Protein AF-A0A843A4K1-F1 (afdb_monomer)

Mean predicted aligned error: 10.24 Å

pLDDT: mean 77.88, std 8.77, range [49.25, 92.12]

Sequence (94 aa):
MTTNDLSSNLTLFLGQTLILIFFICTNQLHLTVVVRVDIINTMVIVCMIAFGATYREIAYIDVAIFCPLLSFISTLFIVKYFEGEISKMIFAFT

Radius of gyration: 20.61 Å; Cα contacts (8 Å, |Δi|>4): 29; chains: 1; bounding box: 51×18×65 Å

Structure (mmCIF, N/CA/C/O backbone):
data_AF-A0A843A4K1-F1
#
_entry.id   AF-A0A843A4K1-F1
#
loop_
_atom_site.group_PDB
_atom_site.id
_atom_site.type_symbol
_atom_site.label_atom_id
_atom_site.label_alt_id
_atom_site.label_comp_id
_atom_site.label_asym_id
_atom_site.label_entity_id
_atom_site.label_seq_id
_atom_site.pdbx_PDB_ins_code
_atom_site.Cartn_x
_atom_site.Cartn_y
_atom_site.Cartn_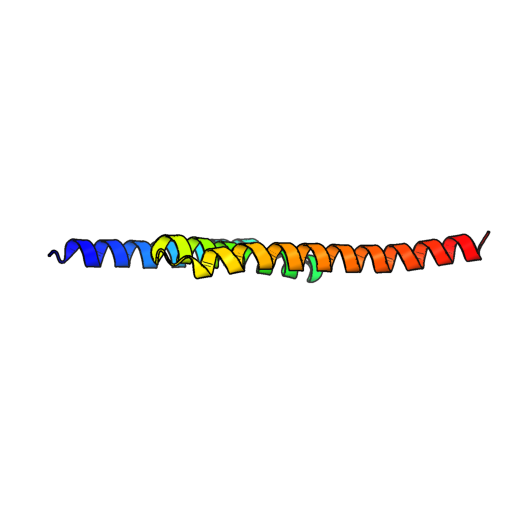z
_atom_site.occupancy
_atom_site.B_iso_or_equiv
_atom_site.auth_seq_id
_atom_site.auth_comp_id
_atom_site.auth_asym_id
_atom_site.auth_atom_id
_atom_site.pdbx_PDB_model_num
ATOM 1 N N . MET A 1 1 ? -20.825 0.229 31.592 1.00 54.22 1 MET A N 1
ATOM 2 C CA . MET A 1 1 ? -20.005 0.597 30.418 1.00 54.22 1 MET A CA 1
ATOM 3 C C . MET A 1 1 ? -20.298 -0.446 29.357 1.00 54.22 1 MET A C 1
ATOM 5 O O . MET A 1 1 ? -20.233 -1.626 29.678 1.00 54.22 1 MET A O 1
ATOM 9 N N . THR A 1 2 ? -20.925 -0.035 28.260 1.00 49.25 2 THR A N 1
ATOM 10 C CA . THR A 1 2 ? -22.067 -0.768 27.692 1.00 49.25 2 THR A CA 1
ATOM 11 C C . THR A 1 2 ? -21.664 -1.768 26.612 1.00 49.25 2 THR A C 1
ATOM 13 O O . THR A 1 2 ? -20.757 -1.530 25.825 1.00 49.25 2 THR A O 1
ATOM 16 N N . THR A 1 3 ? -22.375 -2.892 26.547 1.00 60.22 3 THR A N 1
ATOM 17 C CA . THR A 1 3 ? -22.238 -3.941 25.519 1.00 60.22 3 THR A CA 1
ATOM 18 C C . THR A 1 3 ? -22.395 -3.419 24.081 1.00 60.22 3 THR A C 1
ATOM 20 O O . THR A 1 3 ? -21.941 -4.062 23.137 1.00 60.22 3 THR A O 1
ATOM 23 N N . ASN A 1 4 ? -22.976 -2.227 23.914 1.00 63.47 4 ASN A N 1
ATOM 24 C CA . ASN A 1 4 ? -23.154 -1.546 22.633 1.00 63.47 4 ASN A CA 1
ATOM 25 C C . ASN A 1 4 ? -21.842 -0.975 22.070 1.00 63.47 4 ASN A C 1
ATOM 27 O O . ASN A 1 4 ? -21.663 -0.968 20.854 1.00 63.47 4 ASN A O 1
ATOM 31 N N . ASP A 1 5 ? -20.907 -0.564 22.932 1.00 65.94 5 ASP A N 1
ATOM 32 C CA . ASP A 1 5 ? -19.607 -0.012 22.523 1.00 65.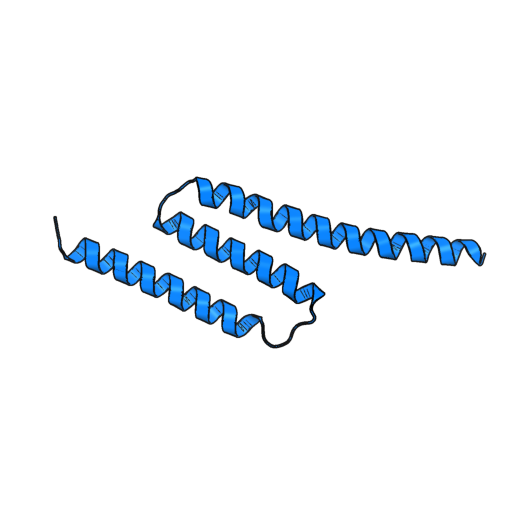94 5 ASP A CA 1
ATOM 33 C C . ASP A 1 5 ? -18.672 -1.110 21.990 1.00 65.94 5 ASP A C 1
ATOM 35 O O . ASP A 1 5 ? -17.856 -0.891 21.096 1.00 65.94 5 ASP A O 1
ATOM 39 N N . LEU A 1 6 ? -18.810 -2.329 22.517 1.00 66.25 6 LEU A N 1
ATOM 40 C CA . LEU A 1 6 ? -18.046 -3.487 22.055 1.00 66.25 6 LEU A CA 1
ATOM 41 C C . LEU A 1 6 ? -18.588 -4.012 20.717 1.00 66.25 6 LEU A C 1
ATOM 43 O O . LEU A 1 6 ? -17.818 -4.336 19.814 1.00 66.25 6 LEU A O 1
ATOM 47 N N . SER A 1 7 ? -19.916 -4.032 20.572 1.00 65.69 7 SER A N 1
ATOM 48 C CA . SER A 1 7 ? -20.606 -4.388 19.328 1.00 65.69 7 SER A CA 1
ATOM 49 C C . SER A 1 7 ? -20.275 -3.420 18.183 1.00 65.69 7 SER A C 1
ATOM 51 O O . SER A 1 7 ? -19.995 -3.851 17.062 1.00 65.69 7 SER A O 1
ATOM 53 N N . SER A 1 8 ? -20.264 -2.110 18.442 1.00 70.88 8 SER A N 1
ATOM 54 C CA . SER A 1 8 ? -19.987 -1.093 17.417 1.00 70.88 8 SER A CA 1
ATOM 55 C C . SER A 1 8 ? -18.547 -1.158 16.891 1.00 70.88 8 SER A C 1
ATOM 57 O O . SER A 1 8 ? -18.343 -1.132 15.676 1.00 70.88 8 SER A O 1
ATOM 59 N N . ASN A 1 9 ? -17.558 -1.348 17.771 1.00 70.19 9 ASN A N 1
ATOM 60 C CA . ASN A 1 9 ? -16.161 -1.546 17.370 1.00 70.19 9 ASN A CA 1
ATOM 61 C C . ASN A 1 9 ? -15.969 -2.834 16.559 1.00 70.19 9 ASN A C 1
ATOM 63 O O . ASN A 1 9 ? -15.271 -2.829 15.545 1.00 70.19 9 ASN A O 1
ATOM 67 N N . LEU A 1 10 ? -16.636 -3.925 16.947 1.00 70.56 10 LEU A N 1
ATOM 68 C CA . LEU A 1 10 ? -16.559 -5.191 16.216 1.00 70.56 10 LEU A CA 1
ATOM 69 C C . LEU A 1 10 ? -17.160 -5.077 14.804 1.00 70.56 10 LEU A C 1
ATOM 71 O O . LEU A 1 10 ? -16.618 -5.632 13.849 1.00 70.56 10 LEU A O 1
ATOM 75 N N . THR A 1 11 ? -18.239 -4.302 14.659 1.00 73.25 11 THR A N 1
ATOM 76 C CA . THR A 1 11 ? -18.891 -4.052 13.363 1.00 73.25 11 THR A CA 1
ATOM 77 C C . THR A 1 11 ? -17.999 -3.210 12.443 1.00 73.25 11 THR A C 1
ATOM 79 O O . THR A 1 11 ? -17.901 -3.493 11.249 1.00 73.25 11 THR A O 1
ATOM 82 N N . LEU A 1 12 ? -17.287 -2.219 12.993 1.00 72.00 12 LEU A N 1
ATOM 83 C CA . LEU A 1 12 ? -16.307 -1.414 12.254 1.00 72.00 12 LEU A CA 1
ATOM 84 C C . LEU A 1 12 ? -15.094 -2.239 11.789 1.00 72.00 12 LEU A C 1
ATOM 86 O O . LEU A 1 12 ? -14.656 -2.075 10.649 1.00 72.00 12 LEU A O 1
ATOM 90 N N . PHE A 1 13 ? -14.602 -3.169 12.615 1.00 75.56 13 PHE A N 1
ATOM 91 C CA . PHE A 1 13 ? -13.515 -4.089 12.245 1.00 75.56 13 PHE A CA 1
ATOM 92 C C . PHE A 1 13 ? -13.883 -5.015 11.084 1.00 75.56 13 PHE A C 1
ATOM 94 O O . PHE A 1 13 ? -13.118 -5.160 10.124 1.00 75.56 13 PHE A O 1
ATOM 101 N N . LEU A 1 14 ? -15.068 -5.626 11.162 1.00 75.81 14 LEU A N 1
ATOM 102 C CA . LEU A 1 14 ? -15.612 -6.485 10.107 1.00 75.81 14 LEU A CA 1
ATOM 103 C C . LEU A 1 14 ? -15.865 -5.702 8.811 1.00 75.81 14 LEU A C 1
ATOM 105 O O . LEU A 1 14 ? -15.584 -6.199 7.722 1.00 75.81 14 LEU A O 1
ATOM 109 N N . GLY A 1 15 ? -16.338 -4.457 8.919 1.00 81.38 15 GLY A N 1
ATOM 110 C CA . GLY A 1 15 ? -16.565 -3.580 7.771 1.00 81.38 15 GLY A CA 1
ATOM 111 C C . GLY A 1 15 ? -15.275 -3.187 7.044 1.00 81.38 15 GLY A C 1
ATOM 112 O O . GLY A 1 15 ? -15.204 -3.301 5.819 1.00 81.38 15 GLY A O 1
ATOM 113 N N . GLN A 1 16 ? -14.237 -2.775 7.782 1.00 73.00 16 GLN A N 1
ATOM 114 C CA . GLN A 1 16 ? -12.944 -2.406 7.190 1.00 73.00 16 GLN A CA 1
ATOM 115 C C . GLN A 1 16 ? -12.268 -3.586 6.491 1.00 73.00 16 GLN A C 1
ATOM 117 O O . GLN A 1 16 ? -11.773 -3.433 5.377 1.00 73.00 16 GLN A O 1
ATOM 122 N N . THR A 1 17 ? -12.275 -4.769 7.107 1.00 72.69 17 THR A N 1
ATOM 123 C CA . THR A 1 17 ? -11.662 -5.965 6.508 1.00 72.69 17 THR A CA 1
ATOM 124 C C . THR A 1 17 ? -12.389 -6.413 5.237 1.00 72.69 17 THR A C 1
ATOM 126 O O . THR A 1 17 ? -11.728 -6.735 4.250 1.00 72.69 17 THR A O 1
ATOM 129 N N . LEU A 1 18 ? -13.726 -6.347 5.193 1.00 78.88 18 LEU A N 1
ATOM 130 C CA . LEU A 1 18 ? -14.511 -6.678 3.993 1.00 78.88 18 LEU A CA 1
ATOM 131 C C . LEU A 1 18 ? -14.288 -5.707 2.826 1.00 78.88 18 LEU A C 1
ATOM 133 O O . LEU A 1 18 ? -14.099 -6.153 1.693 1.00 78.88 18 LEU A O 1
ATOM 137 N N . ILE A 1 19 ? -14.275 -4.397 3.091 1.00 78.62 19 ILE A N 1
ATOM 138 C CA . ILE A 1 19 ? -13.977 -3.369 2.076 1.00 78.62 19 ILE A CA 1
ATOM 139 C C . ILE A 1 19 ? -12.591 -3.589 1.472 1.00 78.62 19 ILE A C 1
ATOM 141 O O . ILE A 1 19 ? -12.408 -3.476 0.260 1.00 78.62 19 ILE A O 1
ATOM 145 N N . LEU A 1 20 ? -11.629 -3.953 2.313 1.00 71.44 20 LEU A N 1
ATOM 146 C CA . LEU A 1 20 ? -10.249 -4.137 1.908 1.00 71.44 20 LEU A CA 1
ATOM 147 C C . LEU A 1 20 ? -10.065 -5.397 1.049 1.00 71.44 20 LEU A C 1
ATOM 149 O O . LEU A 1 20 ? -9.404 -5.353 0.013 1.00 71.44 20 LEU A O 1
ATOM 153 N N . ILE A 1 21 ? -10.740 -6.492 1.406 1.00 76.25 21 ILE A N 1
ATOM 154 C CA . ILE A 1 21 ? -10.773 -7.733 0.616 1.00 76.25 21 ILE A CA 1
ATOM 155 C C . ILE A 1 21 ? -11.461 -7.513 -0.742 1.00 76.25 21 ILE A C 1
ATOM 157 O O . ILE A 1 21 ? -10.964 -7.982 -1.770 1.00 76.25 21 ILE A O 1
ATOM 161 N N . PHE A 1 22 ? -12.573 -6.772 -0.771 1.00 77.75 22 PHE A N 1
ATOM 162 C CA . PHE A 1 22 ? -13.289 -6.444 -2.008 1.00 77.75 22 PHE A CA 1
ATOM 163 C C . PHE A 1 22 ? -12.448 -5.567 -2.952 1.00 77.75 22 PHE A C 1
ATOM 165 O O . PHE A 1 22 ? -12.386 -5.822 -4.160 1.00 77.75 22 PHE A O 1
ATOM 172 N N . PHE A 1 23 ? -11.752 -4.569 -2.398 1.00 71.88 23 PHE A N 1
ATOM 173 C CA . PHE A 1 23 ? -10.860 -3.690 -3.154 1.00 71.88 23 PHE A CA 1
ATOM 174 C C . PHE A 1 23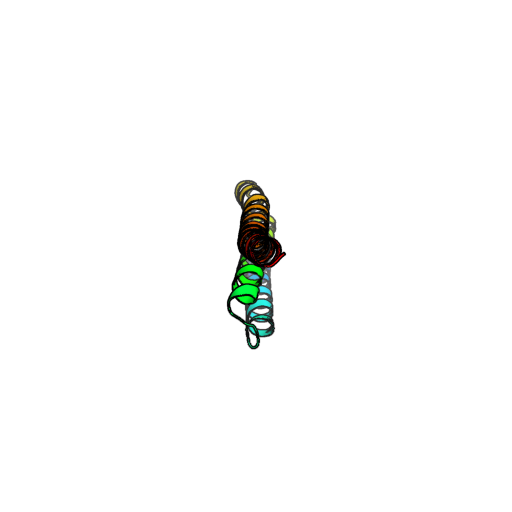 ? -9.635 -4.445 -3.703 1.00 71.88 23 PHE A C 1
ATOM 176 O O . PHE A 1 23 ? -9.259 -4.250 -4.858 1.00 71.88 23 PHE A O 1
ATOM 183 N N . ILE A 1 24 ? -9.064 -5.378 -2.931 1.00 73.50 24 ILE A N 1
ATOM 184 C CA . ILE A 1 24 ? -7.962 -6.244 -3.386 1.00 73.50 24 ILE A CA 1
ATOM 185 C C . ILE A 1 24 ? -8.401 -7.164 -4.537 1.00 73.50 24 ILE A C 1
ATOM 187 O O . ILE A 1 24 ? -7.690 -7.272 -5.540 1.00 73.50 24 ILE A O 1
ATOM 191 N N . CYS A 1 25 ? -9.569 -7.810 -4.424 1.00 68.38 25 CYS A N 1
ATOM 192 C CA . CYS A 1 25 ? -10.055 -8.764 -5.430 1.00 68.38 25 CYS A CA 1
ATOM 193 C C . CYS A 1 25 ? -10.342 -8.126 -6.795 1.00 68.38 25 CYS A C 1
ATOM 195 O O . CYS A 1 25 ? -10.091 -8.747 -7.826 1.00 68.38 25 CYS A O 1
ATOM 197 N N . THR A 1 26 ? -10.861 -6.898 -6.821 1.00 66.81 26 THR A N 1
ATOM 198 C CA . THR A 1 26 ? -11.248 -6.229 -8.077 1.00 66.81 26 THR A CA 1
ATOM 199 C C . THR A 1 26 ? -10.053 -5.679 -8.863 1.00 66.81 26 THR A C 1
ATOM 201 O O . THR A 1 26 ? -10.135 -5.572 -10.084 1.00 66.81 26 THR A O 1
ATOM 204 N N . ASN A 1 27 ? -8.926 -5.383 -8.205 1.00 61.62 27 ASN A N 1
ATOM 205 C CA . ASN A 1 27 ? -7.790 -4.688 -8.827 1.00 61.62 27 ASN A CA 1
ATOM 206 C C . ASN A 1 27 ? -6.709 -5.620 -9.422 1.00 61.62 27 ASN A C 1
ATOM 208 O O . ASN A 1 27 ? -6.023 -5.256 -10.371 1.00 61.62 27 ASN A O 1
ATOM 212 N N . GLN A 1 28 ? -6.524 -6.834 -8.891 1.00 68.38 28 GLN A N 1
ATOM 213 C CA . GLN A 1 28 ? -5.342 -7.671 -9.190 1.00 68.38 28 GLN A CA 1
ATOM 214 C C . GLN A 1 28 ? -5.422 -8.528 -10.471 1.00 68.38 28 GLN A C 1
ATOM 216 O O . GLN A 1 28 ? -4.422 -9.136 -10.859 1.00 68.38 28 GLN A O 1
ATOM 221 N N . LEU A 1 29 ? -6.577 -8.608 -11.140 1.00 59.56 29 LEU A N 1
ATOM 222 C CA . LEU A 1 29 ? -6.855 -9.745 -12.029 1.00 59.56 29 LEU A CA 1
ATOM 223 C C . LEU A 1 29 ? -6.265 -9.652 -13.453 1.00 59.56 29 LEU A C 1
ATOM 225 O O . LEU A 1 29 ? -6.232 -10.663 -14.143 1.00 59.56 29 LEU A O 1
ATOM 229 N N . HIS A 1 30 ? -5.771 -8.496 -13.911 1.00 62.69 30 HIS A N 1
ATOM 230 C CA . HIS A 1 30 ? -5.428 -8.310 -15.337 1.00 62.69 30 HIS A CA 1
ATOM 231 C C . HIS A 1 30 ? -4.057 -7.680 -15.638 1.00 62.69 30 HIS A C 1
ATOM 233 O O . HIS A 1 30 ? -3.784 -7.343 -16.789 1.00 62.69 30 HIS A O 1
ATOM 239 N N . LEU A 1 31 ? -3.178 -7.506 -14.644 1.00 66.75 31 LEU A N 1
ATOM 240 C CA . LEU A 1 31 ? -1.973 -6.684 -14.820 1.00 66.75 31 LEU A CA 1
ATOM 241 C C . LEU A 1 31 ? -0.662 -7.470 -14.928 1.00 66.75 31 LEU A C 1
ATOM 243 O O . LEU A 1 31 ? -0.473 -8.541 -14.344 1.00 66.75 31 LEU A O 1
ATOM 247 N N . THR A 1 32 ? 0.269 -6.881 -15.674 1.00 76.31 32 THR A N 1
ATOM 248 C CA . THR A 1 32 ? 1.659 -7.312 -15.842 1.00 76.31 32 THR A CA 1
ATOM 249 C C . THR A 1 32 ? 2.431 -7.186 -14.521 1.00 76.31 32 THR A C 1
ATOM 251 O O . THR A 1 32 ? 2.154 -6.303 -13.712 1.00 76.31 32 THR A O 1
ATOM 254 N N . VAL A 1 33 ? 3.425 -8.053 -14.288 1.00 79.56 33 VAL A N 1
ATOM 255 C CA . VAL A 1 33 ? 4.160 -8.164 -13.004 1.00 79.56 33 VAL A CA 1
ATOM 256 C C . VAL A 1 33 ? 4.789 -6.862 -12.493 1.00 79.56 33 VAL A C 1
ATOM 258 O O . VAL A 1 33 ? 4.722 -6.617 -11.294 1.00 79.56 33 VAL A O 1
ATOM 261 N N . VAL A 1 34 ? 5.327 -6.007 -13.370 1.00 79.50 34 VAL A N 1
ATOM 262 C CA . VAL A 1 34 ? 5.887 -4.694 -12.985 1.00 79.50 34 VAL A CA 1
ATOM 263 C C . VAL A 1 34 ? 4.822 -3.785 -12.373 1.00 79.50 34 VAL A C 1
ATOM 265 O O . VAL A 1 34 ? 5.026 -3.225 -11.304 1.00 79.50 34 VAL A O 1
ATOM 268 N N . VAL A 1 35 ? 3.655 -3.694 -13.013 1.00 80.12 35 VAL A N 1
ATOM 269 C CA . VAL A 1 35 ? 2.549 -2.856 -12.529 1.00 80.12 35 VAL A CA 1
ATOM 270 C C . VAL A 1 35 ? 1.915 -3.471 -11.277 1.00 80.12 35 VAL A C 1
ATOM 272 O O . VAL A 1 35 ? 1.481 -2.761 -10.375 1.00 80.12 35 VAL A O 1
ATOM 275 N N . ARG A 1 36 ? 1.920 -4.807 -11.170 1.00 79.69 36 ARG A N 1
ATOM 276 C CA . ARG A 1 36 ? 1.390 -5.528 -10.005 1.00 79.69 36 ARG A CA 1
ATOM 277 C C . ARG A 1 36 ? 2.126 -5.172 -8.709 1.00 79.69 36 ARG A C 1
ATOM 279 O O . ARG A 1 36 ? 1.487 -5.120 -7.664 1.00 79.69 36 ARG A O 1
ATOM 286 N N . VAL A 1 37 ? 3.438 -4.928 -8.762 1.00 80.81 37 VAL A N 1
ATOM 287 C CA . VAL A 1 37 ? 4.244 -4.582 -7.575 1.00 80.81 37 VAL A CA 1
ATOM 288 C C . VAL A 1 37 ? 3.859 -3.213 -7.004 1.00 80.81 37 VAL A C 1
ATOM 290 O O . VAL A 1 37 ? 3.707 -3.093 -5.790 1.00 80.81 37 VAL A O 1
ATOM 293 N N . ASP A 1 38 ? 3.618 -2.215 -7.856 1.00 85.62 38 ASP A N 1
ATOM 294 C CA . ASP A 1 38 ? 3.182 -0.876 -7.428 1.00 85.62 38 ASP A CA 1
ATOM 295 C C . ASP A 1 38 ? 1.765 -0.900 -6.815 1.00 85.62 38 ASP A C 1
ATOM 297 O O . ASP A 1 38 ? 1.495 -0.282 -5.779 1.00 85.62 38 ASP A O 1
ATOM 301 N N . ILE A 1 39 ? 0.877 -1.727 -7.384 1.00 83.50 39 ILE A N 1
ATOM 302 C CA . ILE A 1 39 ? -0.480 -1.954 -6.861 1.00 83.50 39 ILE A CA 1
ATOM 303 C C . ILE A 1 39 ? -0.448 -2.650 -5.494 1.00 83.50 39 ILE A C 1
ATOM 305 O O . ILE A 1 39 ? -1.211 -2.295 -4.598 1.00 83.50 39 ILE A O 1
ATOM 309 N N . ILE A 1 40 ? 0.428 -3.638 -5.290 1.00 83.50 40 ILE A N 1
ATOM 310 C CA . ILE A 1 40 ? 0.570 -4.299 -3.979 1.00 83.50 40 ILE A CA 1
ATOM 311 C C . ILE A 1 40 ? 1.052 -3.294 -2.933 1.00 83.50 40 ILE A C 1
ATOM 313 O O . ILE A 1 40 ? 0.521 -3.255 -1.824 1.00 83.50 40 ILE A O 1
ATOM 317 N N . ASN A 1 41 ? 2.022 -2.458 -3.292 1.00 87.38 41 ASN A N 1
ATOM 318 C CA . ASN A 1 41 ? 2.555 -1.449 -2.393 1.00 87.38 41 ASN A CA 1
ATOM 319 C C . ASN A 1 41 ? 1.477 -0.428 -1.969 1.00 87.38 41 ASN A C 1
ATOM 321 O O . ASN A 1 41 ? 1.308 -0.165 -0.779 1.00 87.38 4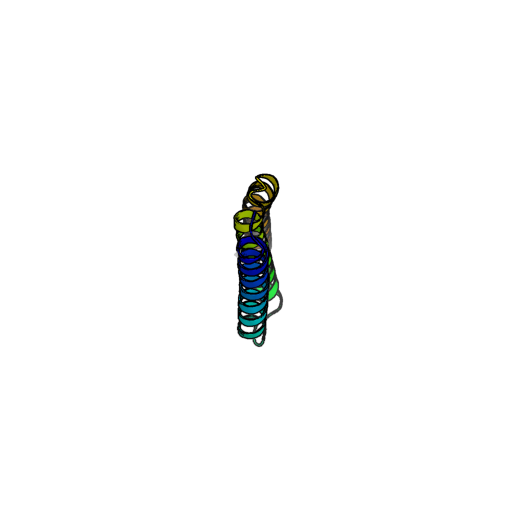1 ASN A O 1
ATOM 325 N N . THR A 1 42 ? 0.671 0.070 -2.910 1.00 86.19 42 THR A N 1
ATOM 326 C CA . THR A 1 42 ? -0.479 0.944 -2.599 1.00 86.19 42 THR A CA 1
ATOM 327 C C . THR A 1 42 ? -1.562 0.253 -1.768 1.00 86.19 42 THR A C 1
ATOM 329 O O . THR A 1 42 ? -2.108 0.872 -0.854 1.00 86.19 42 THR A O 1
ATOM 332 N N . MET A 1 43 ? -1.822 -1.038 -1.986 1.00 82.06 43 MET A N 1
ATOM 333 C CA . MET A 1 43 ? -2.750 -1.818 -1.154 1.00 82.06 43 MET A CA 1
ATOM 334 C C . MET A 1 43 ? -2.285 -1.926 0.302 1.00 82.06 43 MET A C 1
ATOM 336 O O . MET A 1 43 ? -3.082 -1.709 1.215 1.00 82.06 43 MET A O 1
ATOM 340 N N . VAL A 1 44 ? -1.002 -2.213 0.538 1.00 84.94 44 VAL A N 1
ATOM 341 C CA . VAL A 1 44 ? -0.431 -2.302 1.896 1.00 84.94 44 VAL A CA 1
ATOM 342 C C . VAL A 1 44 ? -0.569 -0.974 2.644 1.00 84.94 44 VAL A C 1
ATOM 344 O O . VAL A 1 44 ? -0.941 -0.965 3.817 1.00 84.94 44 VAL A O 1
ATOM 347 N N . ILE A 1 45 ? -0.353 0.152 1.963 1.00 88.75 45 ILE A N 1
ATOM 348 C CA . ILE A 1 45 ? -0.502 1.493 2.549 1.00 88.75 45 ILE A CA 1
ATOM 349 C C . ILE A 1 45 ? -1.951 1.751 2.968 1.00 88.75 45 ILE A C 1
ATOM 351 O O . ILE A 1 45 ? -2.195 2.205 4.085 1.00 88.75 45 ILE A O 1
ATOM 355 N N . VAL A 1 46 ? -2.922 1.408 2.113 1.00 84.75 46 VAL A N 1
ATOM 356 C CA . VAL A 1 46 ? -4.353 1.521 2.445 1.00 84.75 46 VAL A CA 1
ATOM 357 C C . VAL A 1 46 ? -4.704 0.655 3.658 1.00 84.75 46 VAL A C 1
ATOM 359 O O . VAL A 1 46 ? -5.430 1.121 4.537 1.00 84.75 46 VAL A O 1
ATOM 362 N N . CYS A 1 47 ? -4.138 -0.554 3.765 1.00 81.00 47 CYS A N 1
ATOM 363 C CA . CYS A 1 47 ? -4.291 -1.401 4.954 1.00 81.00 47 CYS A CA 1
ATOM 364 C C . CYS A 1 47 ? -3.753 -0.720 6.207 1.00 81.00 47 CYS A C 1
ATOM 366 O O . CYS A 1 47 ? -4.464 -0.645 7.205 1.00 81.00 47 CYS A O 1
ATOM 368 N N . MET A 1 48 ? -2.518 -0.218 6.160 1.00 83.00 48 MET A N 1
ATOM 369 C CA . MET A 1 48 ? -1.868 0.394 7.320 1.00 83.00 48 MET A CA 1
ATOM 370 C C . MET A 1 48 ? -2.570 1.665 7.781 1.00 83.00 48 MET A C 1
ATOM 372 O O . MET A 1 48 ? -2.728 1.861 8.983 1.00 83.00 48 MET A O 1
ATOM 376 N N . ILE A 1 49 ? -3.041 2.499 6.854 1.00 83.81 49 ILE A N 1
ATOM 377 C CA . ILE A 1 49 ? -3.794 3.712 7.191 1.00 83.81 49 ILE A CA 1
ATOM 378 C C . ILE A 1 49 ? -5.158 3.348 7.787 1.00 83.81 49 ILE A C 1
ATOM 380 O O . ILE A 1 49 ? -5.547 3.921 8.805 1.00 83.81 49 ILE A O 1
ATOM 384 N N . ALA A 1 50 ? -5.868 2.380 7.198 1.00 79.25 50 ALA A N 1
ATOM 385 C CA . ALA A 1 50 ? -7.156 1.924 7.716 1.00 79.25 50 ALA A CA 1
ATOM 386 C C . ALA A 1 50 ? -7.021 1.340 9.131 1.00 79.25 50 ALA A C 1
ATOM 388 O O . ALA A 1 50 ? -7.784 1.720 10.015 1.00 79.25 50 ALA A O 1
ATOM 389 N N . PHE A 1 51 ? -6.012 0.495 9.372 1.00 74.56 51 PHE A N 1
ATOM 390 C CA . PHE A 1 51 ? -5.712 -0.054 10.699 1.00 74.56 51 PHE A CA 1
ATOM 391 C C . PHE A 1 51 ? -5.265 1.035 11.686 1.00 74.56 51 PHE A C 1
ATOM 393 O O . PHE A 1 51 ? -5.730 1.069 12.826 1.00 74.56 51 PHE A O 1
ATOM 400 N N . GLY A 1 52 ? -4.409 1.963 11.249 1.00 78.19 52 GLY A N 1
ATOM 401 C CA . GLY A 1 52 ? -3.928 3.082 12.062 1.00 78.19 52 GLY A CA 1
ATOM 402 C C . GLY A 1 52 ? -5.052 4.015 12.522 1.00 78.19 52 GLY A C 1
ATOM 403 O O . GLY A 1 52 ? -5.032 4.490 13.658 1.00 78.19 52 GLY A O 1
ATOM 404 N N . ALA A 1 53 ? -6.078 4.218 11.691 1.00 77.94 53 ALA A N 1
ATOM 405 C CA . ALA A 1 53 ? -7.264 4.986 12.063 1.00 77.94 53 ALA A CA 1
ATOM 406 C C . ALA A 1 53 ? -8.089 4.307 13.176 1.00 77.94 53 ALA A C 1
ATOM 408 O O . ALA A 1 53 ? -8.668 4.998 14.015 1.00 77.94 53 ALA A O 1
ATOM 409 N N . THR A 1 54 ? -8.117 2.972 13.213 1.00 75.50 54 THR A N 1
ATOM 410 C CA . THR A 1 54 ? -8.928 2.186 14.161 1.00 75.50 54 THR A CA 1
ATOM 411 C C . THR A 1 54 ? -8.220 1.981 15.497 1.00 75.50 54 THR A C 1
ATOM 413 O O . THR A 1 54 ? -8.827 2.160 16.551 1.00 75.50 54 THR A O 1
ATOM 416 N N . TYR A 1 55 ? -6.924 1.656 15.473 1.00 77.88 55 TYR A N 1
ATOM 417 C CA . TYR A 1 55 ? -6.127 1.429 16.687 1.00 77.88 55 TYR A CA 1
ATOM 418 C C . TYR A 1 55 ? -5.522 2.712 17.276 1.00 77.88 55 TYR A C 1
ATOM 420 O O . TYR A 1 55 ? -4.998 2.680 18.387 1.00 77.88 55 TYR A O 1
ATOM 428 N N . ARG A 1 56 ? -5.605 3.850 16.563 1.00 74.31 56 ARG A N 1
ATOM 429 C CA . ARG A 1 56 ? -5.000 5.145 16.947 1.00 74.31 56 ARG A CA 1
ATOM 430 C C . ARG A 1 56 ? -3.506 5.042 17.288 1.00 74.31 56 ARG A C 1
ATOM 432 O O . ARG A 1 56 ? -2.978 5.860 18.040 1.00 74.31 56 ARG A O 1
ATOM 439 N N . GLU A 1 57 ? -2.821 4.054 16.723 1.00 73.69 57 GLU A N 1
ATOM 440 C CA . GLU A 1 57 ? -1.385 3.866 16.891 1.00 73.69 57 GLU A CA 1
ATOM 441 C C . GLU A 1 57 ? -0.621 4.633 15.815 1.00 73.69 57 GLU A C 1
ATOM 443 O O . GLU A 1 57 ? -0.739 4.373 14.617 1.00 73.69 57 GLU A O 1
ATOM 448 N N . ILE A 1 58 ? 0.206 5.576 16.267 1.00 74.81 58 ILE A N 1
ATOM 449 C CA . ILE A 1 58 ? 0.983 6.487 15.413 1.00 74.81 58 ILE A CA 1
ATOM 450 C C . ILE A 1 58 ? 2.033 5.719 14.588 1.00 74.81 58 ILE A C 1
ATOM 452 O O . ILE A 1 58 ? 2.369 6.126 13.479 1.00 74.81 58 ILE A O 1
ATOM 456 N N . ALA A 1 59 ? 2.503 4.571 15.087 1.00 78.38 59 ALA A N 1
ATOM 457 C CA . ALA A 1 59 ? 3.536 3.762 14.441 1.00 78.38 59 ALA A CA 1
ATOM 458 C C . ALA A 1 59 ? 3.137 3.241 13.044 1.00 78.38 59 ALA A C 1
ATOM 460 O O . ALA A 1 59 ? 3.994 3.113 12.172 1.00 78.38 59 ALA A O 1
ATOM 461 N N . TYR A 1 60 ? 1.845 2.989 12.792 1.00 80.00 60 TYR A N 1
ATOM 462 C CA . TYR A 1 60 ? 1.378 2.545 11.471 1.00 80.00 60 TYR A CA 1
ATOM 463 C C . TYR A 1 60 ? 1.446 3.653 10.416 1.00 80.00 60 TYR A C 1
ATOM 465 O O . TYR A 1 60 ? 1.634 3.370 9.236 1.00 80.00 60 TYR A O 1
ATOM 473 N N . ILE A 1 61 ? 1.309 4.914 10.830 1.00 82.62 61 ILE A N 1
ATOM 474 C CA . ILE A 1 61 ? 1.307 6.061 9.915 1.00 82.62 61 ILE A CA 1
ATOM 475 C C . ILE A 1 61 ? 2.721 6.324 9.387 1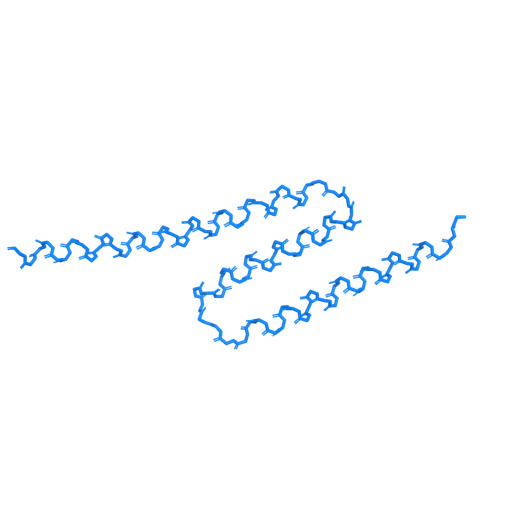.00 82.62 61 ILE A C 1
ATOM 477 O O . ILE A 1 61 ? 2.884 6.647 8.213 1.00 82.62 61 ILE A O 1
ATOM 481 N N . ASP A 1 62 ? 3.739 6.130 10.227 1.00 86.94 62 ASP A N 1
ATOM 482 C CA . ASP A 1 62 ? 5.140 6.354 9.859 1.00 86.94 62 ASP A CA 1
ATOM 483 C C . ASP A 1 62 ? 5.582 5.407 8.728 1.00 86.94 62 ASP A C 1
ATOM 485 O O . ASP A 1 62 ? 5.997 5.824 7.645 1.00 86.94 62 ASP A O 1
ATOM 489 N N . VAL A 1 63 ? 5.357 4.104 8.907 1.00 87.31 63 VAL A N 1
ATOM 490 C CA . VAL A 1 63 ? 5.711 3.094 7.897 1.00 87.31 63 VAL A CA 1
ATOM 491 C C . VAL A 1 63 ? 4.858 3.226 6.620 1.00 87.31 63 VAL A C 1
ATOM 493 O O . VAL A 1 63 ? 5.359 2.964 5.522 1.00 87.31 63 VAL A O 1
ATOM 496 N N . ALA A 1 64 ? 3.610 3.703 6.723 1.00 87.19 64 ALA A N 1
ATOM 497 C CA . ALA A 1 64 ? 2.738 3.943 5.567 1.00 87.19 64 ALA A CA 1
ATOM 498 C C . ALA A 1 64 ? 3.265 5.043 4.626 1.00 87.19 64 ALA A C 1
ATOM 500 O O . ALA A 1 64 ? 2.961 5.023 3.434 1.00 87.19 64 ALA A O 1
ATOM 501 N N . ILE A 1 65 ? 4.072 5.978 5.133 1.00 87.38 65 ILE A N 1
ATOM 502 C CA . ILE A 1 65 ? 4.674 7.054 4.333 1.00 87.38 65 ILE A CA 1
ATOM 503 C C . ILE A 1 65 ? 5.938 6.576 3.615 1.00 87.38 65 ILE A C 1
ATOM 505 O O . ILE A 1 65 ? 6.163 6.931 2.458 1.00 87.38 65 ILE A O 1
ATOM 509 N N . PHE A 1 66 ? 6.757 5.742 4.257 1.00 91.56 66 PHE A N 1
ATOM 510 C CA . PHE A 1 66 ? 8.021 5.290 3.669 1.00 91.56 66 PHE A CA 1
ATOM 511 C C . PHE A 1 66 ? 7.848 4.215 2.590 1.00 91.56 66 PHE A C 1
ATOM 513 O O . PHE A 1 66 ? 8.549 4.255 1.577 1.00 91.56 66 PHE A O 1
ATOM 520 N N . CYS A 1 67 ? 6.899 3.290 2.758 1.00 87.50 67 CYS A N 1
ATOM 521 C CA . CYS A 1 67 ? 6.639 2.210 1.796 1.00 87.50 67 CYS A CA 1
ATOM 522 C C . CYS A 1 67 ? 6.438 2.698 0.331 1.00 87.50 67 CYS A C 1
ATOM 524 O O . CYS A 1 67 ? 7.153 2.228 -0.560 1.00 87.50 67 CYS A O 1
ATOM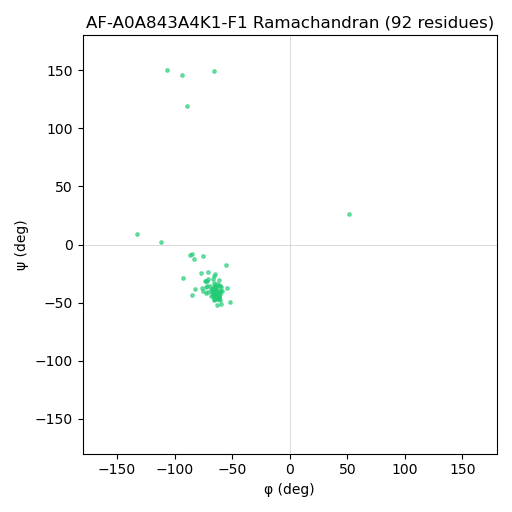 526 N N . PRO A 1 68 ? 5.585 3.710 0.047 1.00 89.81 68 PRO A N 1
ATOM 527 C CA . PRO A 1 68 ? 5.415 4.247 -1.307 1.00 89.81 68 PRO A CA 1
ATOM 528 C C . PRO A 1 68 ? 6.622 5.005 -1.831 1.00 89.81 68 PRO A C 1
ATOM 530 O O . PRO A 1 68 ? 6.927 4.898 -3.018 1.00 89.81 68 PRO A O 1
ATOM 533 N N . LEU A 1 69 ? 7.334 5.731 -0.970 1.00 91.31 69 LEU A N 1
ATOM 534 C CA . LEU A 1 69 ? 8.523 6.476 -1.379 1.00 91.31 69 LEU A CA 1
ATOM 535 C C . LEU A 1 69 ? 9.605 5.527 -1.914 1.00 91.31 69 LEU A C 1
ATOM 537 O O . LEU A 1 69 ? 10.158 5.758 -2.989 1.00 91.31 69 LEU A O 1
ATOM 541 N N . LEU A 1 70 ? 9.854 4.421 -1.210 1.00 89.62 7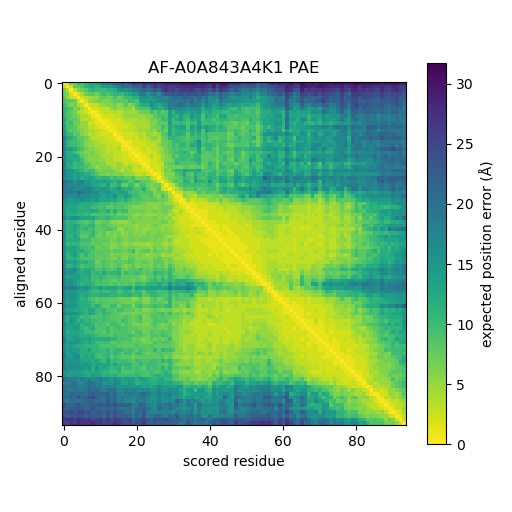0 LEU A N 1
ATOM 542 C CA . LEU A 1 70 ? 10.822 3.396 -1.616 1.00 89.62 70 LEU A CA 1
ATOM 543 C C . LEU A 1 70 ? 10.408 2.665 -2.904 1.00 89.62 70 LEU A C 1
ATOM 545 O O . LEU A 1 70 ? 11.253 2.410 -3.769 1.00 89.62 70 LEU A O 1
ATOM 549 N N . SER A 1 71 ? 9.118 2.355 -3.061 1.00 86.81 71 SER A N 1
ATOM 550 C CA . SER A 1 71 ? 8.590 1.694 -4.263 1.00 86.81 71 SER A CA 1
ATOM 551 C C . SER A 1 71 ? 8.677 2.594 -5.506 1.00 86.81 71 SER A C 1
ATOM 553 O O . SER A 1 71 ? 9.103 2.153 -6.581 1.00 86.81 71 SER A O 1
ATOM 555 N N . PHE A 1 72 ? 8.400 3.889 -5.340 1.00 88.38 72 PHE A N 1
ATOM 556 C CA . PHE A 1 72 ? 8.531 4.887 -6.400 1.00 88.38 72 PHE A CA 1
ATOM 557 C C . PHE A 1 72 ? 9.987 5.071 -6.848 1.00 88.38 72 PHE A C 1
ATOM 559 O O . PHE A 1 72 ? 10.289 5.023 -8.043 1.00 88.38 72 PHE A O 1
ATOM 566 N N . ILE A 1 73 ? 10.911 5.210 -5.892 1.00 92.12 73 ILE A N 1
ATOM 567 C CA . ILE A 1 73 ? 12.349 5.340 -6.172 1.00 92.12 73 ILE A CA 1
ATOM 568 C C . ILE A 1 73 ? 12.877 4.099 -6.902 1.00 92.12 73 ILE A C 1
ATOM 570 O O . ILE A 1 73 ? 13.620 4.230 -7.875 1.00 92.12 73 ILE A O 1
ATOM 574 N N . SER A 1 74 ? 12.459 2.902 -6.480 1.00 88.38 74 SER A N 1
ATOM 575 C CA . SER A 1 74 ? 12.863 1.643 -7.122 1.00 88.38 74 SER A CA 1
ATOM 576 C C . SER A 1 74 ? 12.413 1.578 -8.584 1.00 88.38 74 SER A C 1
ATOM 578 O O . SER A 1 74 ? 13.195 1.209 -9.461 1.00 88.38 74 SER A O 1
ATOM 580 N N . THR A 1 75 ? 11.181 2.005 -8.868 1.00 87.00 75 THR A N 1
ATOM 581 C CA . THR A 1 75 ? 10.637 2.036 -10.235 1.00 87.00 75 THR A CA 1
ATOM 582 C C . THR A 1 75 ? 11.396 3.024 -11.123 1.00 87.00 75 THR A C 1
ATOM 584 O O . THR A 1 75 ? 11.765 2.688 -12.250 1.00 87.00 75 THR A O 1
ATOM 587 N N . LEU A 1 76 ? 11.709 4.218 -10.609 1.00 88.00 76 LEU A N 1
ATOM 588 C CA . LEU A 1 76 ? 12.514 5.203 -11.338 1.00 88.00 76 LEU A CA 1
ATOM 589 C C . LEU A 1 76 ? 13.948 4.728 -11.592 1.00 88.00 76 LEU A C 1
ATOM 591 O O . LEU A 1 76 ? 14.503 5.007 -12.656 1.00 88.00 76 LEU A O 1
ATOM 595 N N . PHE A 1 77 ? 14.549 4.007 -10.643 1.00 88.06 77 PHE A N 1
ATOM 596 C CA . PHE A 1 77 ? 15.891 3.452 -10.806 1.00 88.06 77 PHE A CA 1
ATOM 597 C C . PHE A 1 77 ? 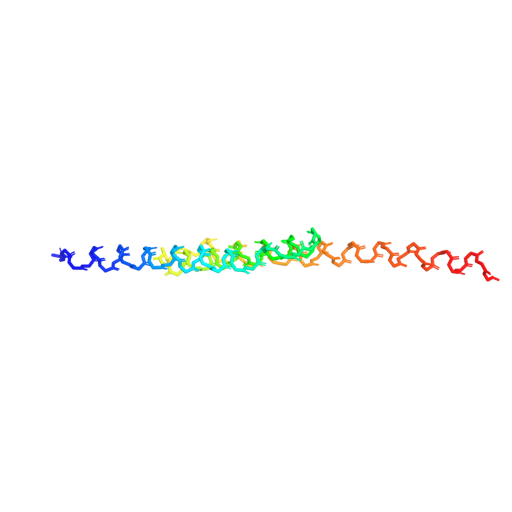15.950 2.443 -11.959 1.00 88.06 77 PHE A C 1
ATOM 599 O O . PHE A 1 77 ? 16.872 2.491 -12.773 1.00 88.06 77 PHE A O 1
ATOM 606 N N . ILE A 1 78 ? 14.932 1.586 -12.075 1.00 86.00 78 ILE A N 1
ATOM 607 C CA . ILE A 1 78 ? 14.808 0.631 -13.183 1.00 86.00 78 ILE A CA 1
ATOM 608 C C . ILE A 1 78 ? 14.738 1.382 -14.518 1.00 86.00 78 ILE A C 1
ATOM 610 O O . ILE A 1 78 ? 15.503 1.078 -15.429 1.00 86.00 78 ILE A O 1
ATOM 614 N N . VAL A 1 79 ? 13.897 2.413 -14.629 1.00 86.94 79 VAL A N 1
ATOM 615 C CA . VAL A 1 79 ? 13.772 3.203 -15.870 1.00 86.94 79 VAL A CA 1
ATOM 616 C C . VAL A 1 79 ? 15.091 3.886 -16.245 1.00 86.94 79 VAL A C 1
ATOM 618 O O . VAL A 1 79 ? 15.533 3.782 -17.389 1.00 86.94 79 VAL A O 1
ATOM 621 N N . LYS A 1 80 ? 15.761 4.522 -15.277 1.00 86.31 80 LYS A N 1
ATOM 622 C CA . LYS A 1 80 ? 17.063 5.182 -15.474 1.00 86.31 80 LYS A CA 1
ATOM 623 C C . LYS A 1 80 ? 18.148 4.216 -15.953 1.00 86.31 80 LYS A C 1
ATOM 625 O O . LYS A 1 80 ? 18.999 4.608 -16.749 1.00 86.31 80 LYS A O 1
ATOM 630 N N . TYR A 1 81 ? 18.128 2.974 -15.473 1.00 84.94 81 TYR A N 1
ATOM 631 C CA . TYR A 1 81 ? 19.076 1.947 -15.898 1.00 84.94 81 TYR A CA 1
ATOM 632 C C . TYR A 1 81 ? 18.889 1.587 -17.379 1.00 84.9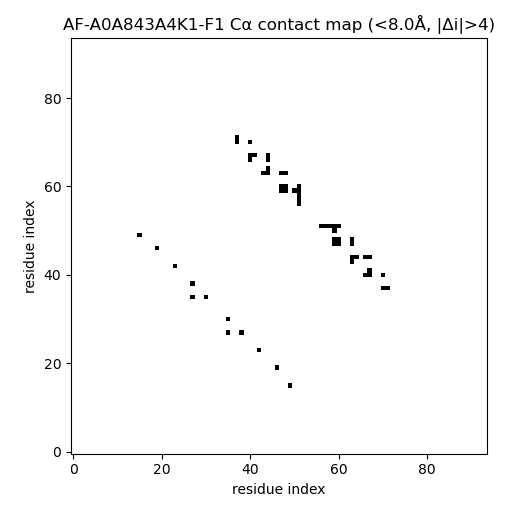4 81 TYR A C 1
ATOM 634 O O . TYR A 1 81 ? 19.853 1.607 -18.141 1.00 84.94 81 TYR A O 1
ATOM 642 N N . PHE A 1 82 ? 17.645 1.356 -17.807 1.00 85.25 82 PHE A N 1
ATOM 643 C CA . PHE A 1 82 ? 17.330 1.056 -19.208 1.00 85.25 82 PHE A CA 1
ATOM 644 C C . PHE A 1 82 ? 17.623 2.233 -20.151 1.00 85.25 82 PHE A C 1
ATOM 646 O O . PHE A 1 82 ? 18.173 2.041 -21.234 1.00 85.25 82 PHE A O 1
ATOM 653 N N . GLU A 1 83 ? 17.302 3.461 -19.740 1.00 84.81 83 GLU A N 1
ATOM 654 C CA . GLU A 1 83 ? 17.570 4.666 -20.535 1.00 84.81 83 GLU A CA 1
ATOM 655 C C . GLU A 1 83 ? 19.081 4.901 -20.735 1.00 84.81 83 GLU A C 1
ATOM 657 O O . GLU A 1 83 ? 19.529 5.256 -21.830 1.00 84.81 83 GLU A O 1
ATOM 662 N N . GLY A 1 84 ? 19.886 4.633 -19.701 1.00 84.38 84 GLY A N 1
ATOM 663 C CA . GLY A 1 84 ? 21.342 4.763 -19.756 1.00 84.38 84 GLY A CA 1
ATOM 664 C C . GLY A 1 84 ? 22.023 3.796 -20.732 1.00 84.38 84 GLY A C 1
ATOM 665 O O . GLY A 1 84 ? 23.011 4.172 -21.368 1.00 84.38 84 GLY A O 1
ATOM 666 N N . GLU A 1 85 ? 21.510 2.572 -20.886 1.00 77.38 85 GLU A N 1
ATOM 667 C CA . GLU A 1 85 ? 22.043 1.611 -21.863 1.00 77.38 85 GLU A CA 1
ATOM 668 C C . GLU A 1 85 ? 21.678 1.989 -23.304 1.00 77.38 85 GLU A C 1
ATOM 670 O O . GLU A 1 85 ? 22.540 1.965 -24.188 1.00 77.38 85 GLU A O 1
ATOM 675 N N . ILE A 1 86 ? 20.438 2.430 -23.537 1.00 78.94 86 ILE A N 1
ATOM 676 C CA . ILE A 1 86 ? 19.965 2.846 -24.867 1.00 78.94 86 ILE A CA 1
ATOM 677 C C . ILE A 1 86 ? 20.754 4.062 -25.371 1.00 78.94 86 ILE A C 1
ATOM 679 O O . ILE A 1 86 ? 21.195 4.087 -26.523 1.00 78.94 86 ILE A O 1
ATOM 683 N N . SER A 1 87 ? 21.007 5.048 -24.504 1.00 78.31 87 SER A N 1
ATOM 684 C CA . SER A 1 87 ? 21.776 6.240 -24.881 1.00 78.31 87 SER A CA 1
ATOM 685 C C . SER A 1 87 ? 23.221 5.919 -25.281 1.00 78.31 87 SER A C 1
ATOM 687 O O . SER A 1 87 ? 23.763 6.587 -26.163 1.00 78.31 87 SER A O 1
ATOM 689 N N . LYS A 1 88 ? 23.855 4.912 -24.663 1.00 75.25 88 LYS A N 1
ATOM 690 C CA . LYS A 1 88 ? 25.216 4.482 -25.029 1.00 75.25 88 LYS A CA 1
ATOM 691 C C . LYS A 1 88 ? 25.250 3.757 -26.371 1.00 75.25 88 LYS A C 1
ATOM 693 O O . LYS A 1 88 ? 26.204 3.932 -27.122 1.00 75.25 88 LYS A O 1
ATOM 698 N N . MET A 1 89 ? 24.215 2.981 -26.687 1.00 75.94 89 MET A N 1
ATOM 699 C CA . MET A 1 89 ? 24.117 2.272 -27.966 1.00 75.94 89 MET A CA 1
ATOM 700 C C . MET A 1 89 ? 23.946 3.237 -29.147 1.00 75.94 89 MET A C 1
ATOM 702 O O . MET A 1 89 ? 24.578 3.052 -30.182 1.00 75.94 89 MET A O 1
ATOM 706 N N . ILE A 1 90 ? 23.148 4.296 -28.972 1.00 76.12 90 ILE A N 1
ATOM 707 C CA . ILE A 1 90 ? 22.939 5.333 -29.997 1.00 76.12 90 ILE A CA 1
ATOM 708 C C . ILE A 1 90 ? 24.240 6.097 -30.283 1.00 76.12 90 ILE A C 1
ATOM 710 O O . ILE A 1 90 ? 24.594 6.296 -31.443 1.00 76.12 90 ILE A O 1
ATOM 714 N N . PHE A 1 91 ? 24.985 6.478 -29.241 1.00 75.38 91 PHE A N 1
ATOM 715 C CA . PHE A 1 91 ? 26.262 7.185 -29.402 1.00 75.38 91 PHE A CA 1
ATOM 716 C C . PHE A 1 91 ? 27.392 6.306 -29.953 1.00 75.38 91 PHE A C 1
ATOM 718 O O . PHE A 1 91 ? 28.327 6.835 -30.535 1.00 75.38 91 PHE A O 1
ATOM 725 N N . ALA A 1 92 ? 27.322 4.982 -29.797 1.00 71.06 92 ALA A N 1
ATOM 726 C CA . ALA A 1 92 ? 28.293 4.061 -30.390 1.00 71.06 92 ALA A CA 1
ATOM 727 C C . ALA A 1 92 ? 28.100 3.857 -31.909 1.00 71.06 92 ALA A C 1
ATOM 729 O O . ALA A 1 92 ? 28.946 3.230 -32.543 1.00 71.06 92 ALA A O 1
ATOM 730 N N . PHE A 1 93 ? 26.997 4.348 -32.485 1.00 70.62 93 PHE A N 1
ATOM 731 C CA . PHE A 1 93 ? 26.645 4.179 -33.901 1.00 70.62 93 PHE A CA 1
ATOM 732 C C . PHE A 1 93 ? 26.710 5.490 -34.716 1.00 70.62 93 PHE A C 1
ATOM 734 O O . PHE A 1 93 ? 26.383 5.484 -35.901 1.00 70.62 93 PHE A O 1
ATOM 741 N N . THR A 1 94 ? 27.114 6.607 -34.096 1.00 65.69 94 THR A N 1
ATOM 742 C CA . THR A 1 94 ? 27.369 7.912 -34.744 1.00 65.69 94 THR A CA 1
ATOM 743 C C . THR A 1 94 ? 28.862 8.200 -34.753 1.00 65.69 94 THR A C 1
ATOM 745 O O . THR A 1 94 ? 29.360 8.663 -35.802 1.00 65.69 94 THR A O 1
#

Nearest PDB structures (foldseek):
  8bqs-assembly1_AY  TM=5.801E-01  e=1.639E+00  Tetrahymena thermophila SB210
  8gym-assembly1_4l  TM=5.786E-01  e=1.748E+00  Tetrahymena thermophila SB210
  7vw1-assembly1_B  TM=4.702E-01  e=3.789E+00  Escherichia coli

Foldseek 3Di:
DDPVVVVVLVVLVVVLVVVLVVVVVVPQDDDDPLVNVLVVLVSQLSVLVSVCVSVVDPVSVVVSVVSNVVSVVVSVVVVVVVVVVVVVVVVVVD

Secondary structure (DSSP, 8-state):
--HHHHHHHHHHHHHHHHHHHHHHHHHSTT--HHHHHHHHHHHHHHHHHHHHHHH--THHHHHHHHHHHHHHHHHHHHHHHHHHHHHHHHHTT-

Solvent-accessible surface area (backbone atoms only — not comparable to full-atom values): 5410 Å² total; per-residue (Å²): 137,60,75,65,63,58,50,53,54,52,52,52,54,55,49,54,54,50,54,50,52,54,55,53,65,74,68,65,81,83,66,58,71,77,62,45,53,58,51,51,51,54,50,53,31,53,51,31,47,57,51,22,69,73,70,69,41,69,70,36,53,57,54,39,58,49,56,55,55,55,54,51,53,53,54,51,51,54,53,54,53,55,53,56,54,54,57,51,56,57,63,74,75,110